Protein AF-A0A529P2C0-F1 (afdb_monomer)

pLDDT: mean 71.16, std 10.36, range [38.38, 83.62]

Sequence (62 aa):
MRHISSAQQAAELLAGQWRDAGSALHGSALRACRRAMSGEVSADAARDAFIGAAREAHVLVE

Mean predicted aligned error: 7.22 Å

Solvent-accessible surface area (backbone atoms only — not comparable to full-atom values): 3613 Å² total; per-residue (Å²): 129,84,85,72,90,44,46,65,57,49,39,51,47,54,74,73,70,50,89,61,76,79,41,74,42,47,58,47,21,48,49,33,18,51,33,29,73,71,65,76,40,55,65,66,61,22,46,52,40,36,49,56,30,31,58,74,66,67,66,74,70,127

Structure (mmCIF, N/CA/C/O backbone):
data_AF-A0A529P2C0-F1
#
_entry.id   AF-A0A529P2C0-F1
#
loop_
_atom_site.group_PDB
_atom_site.id
_atom_site.type_symbol
_atom_site.label_atom_id
_atom_site.label_alt_id
_atom_site.label_comp_id
_atom_site.label_asym_id
_atom_site.label_entity_id
_atom_site.label_seq_id
_atom_site.pdbx_PDB_ins_code
_atom_site.Cartn_x
_atom_site.Cartn_y
_atom_site.Cartn_z
_atom_site.occupancy
_atom_site.B_iso_or_equiv
_atom_site.auth_seq_id
_atom_site.auth_comp_id
_atom_site.auth_asym_id
_atom_site.auth_atom_id
_atom_site.pdbx_PDB_model_num
ATOM 1 N N . MET A 1 1 ? -5.865 -18.130 -9.489 1.00 47.03 1 MET A N 1
ATOM 2 C CA . MET A 1 1 ? -5.860 -16.698 -9.862 1.00 47.03 1 MET A CA 1
ATOM 3 C C . MET A 1 1 ? -6.900 -15.940 -9.046 1.00 47.03 1 MET A C 1
ATOM 5 O O . MET A 1 1 ? -8.093 -16.095 -9.281 1.00 47.03 1 MET A O 1
ATOM 9 N N . ARG A 1 2 ? -6.479 -15.171 -8.035 1.00 54.38 2 ARG A N 1
ATOM 10 C CA . ARG A 1 2 ? -7.385 -14.346 -7.219 1.00 54.38 2 ARG A CA 1
ATOM 11 C C . ARG A 1 2 ? -7.324 -12.913 -7.748 1.00 54.38 2 ARG A C 1
ATOM 13 O O . ARG A 1 2 ? -6.340 -12.221 -7.519 1.00 54.38 2 ARG A O 1
ATOM 20 N N . HIS A 1 3 ? -8.337 -12.498 -8.507 1.00 55.72 3 HIS A N 1
ATOM 21 C CA . HIS A 1 3 ? -8.424 -11.124 -9.003 1.00 55.72 3 HIS A CA 1
ATOM 22 C C . HIS A 1 3 ? -8.701 -10.183 -7.833 1.00 55.72 3 HIS A C 1
ATOM 24 O O . HIS A 1 3 ? -9.717 -10.310 -7.152 1.00 55.72 3 HIS A O 1
ATOM 30 N N . ILE A 1 4 ? -7.784 -9.251 -7.601 1.00 62.34 4 ILE A N 1
ATOM 31 C CA . ILE A 1 4 ? -7.994 -8.145 -6.675 1.00 62.34 4 ILE A CA 1
ATOM 32 C C . ILE A 1 4 ? -8.676 -7.039 -7.477 1.00 62.34 4 ILE A C 1
ATOM 34 O O . ILE A 1 4 ? -8.053 -6.412 -8.333 1.00 62.34 4 ILE A O 1
ATOM 38 N N . SER A 1 5 ? -9.968 -6.836 -7.236 1.00 69.25 5 SER A N 1
ATOM 39 C CA . SER A 1 5 ? -10.785 -5.858 -7.970 1.00 69.25 5 SER A CA 1
ATOM 40 C C . SER A 1 5 ? -10.877 -4.510 -7.253 1.00 69.25 5 SER A C 1
ATOM 42 O O . SER A 1 5 ? -11.417 -3.559 -7.809 1.00 69.25 5 SER A O 1
ATOM 44 N N . SER A 1 6 ? -10.376 -4.417 -6.017 1.00 69.75 6 SER A N 1
ATOM 45 C CA . SER A 1 6 ? -10.471 -3.207 -5.201 1.00 69.75 6 SER A CA 1
ATOM 46 C C . SER A 1 6 ? -9.292 -3.058 -4.240 1.00 69.75 6 SER A C 1
ATOM 48 O O . SER A 1 6 ? -8.756 -4.043 -3.727 1.00 69.75 6 SER A O 1
ATOM 50 N N . ALA A 1 7 ? -8.938 -1.805 -3.946 1.00 71.81 7 ALA A N 1
ATOM 51 C CA . ALA A 1 7 ? -7.928 -1.439 -2.954 1.00 71.81 7 ALA A CA 1
ATOM 52 C C . ALA A 1 7 ? -8.242 -2.006 -1.557 1.00 71.81 7 ALA A C 1
ATOM 54 O O . ALA A 1 7 ? -7.329 -2.304 -0.792 1.00 71.81 7 ALA A O 1
ATOM 55 N N . GLN A 1 8 ? -9.522 -2.222 -1.241 1.00 72.12 8 GLN A N 1
ATOM 56 C CA . GLN A 1 8 ? -9.923 -2.861 0.009 1.00 72.12 8 GLN A CA 1
ATOM 57 C C . GLN A 1 8 ? -9.495 -4.336 0.060 1.00 72.12 8 GLN A C 1
ATOM 59 O O . GLN A 1 8 ? -8.905 -4.767 1.045 1.00 72.12 8 GLN A O 1
ATOM 64 N N . GLN A 1 9 ? -9.717 -5.094 -1.021 1.00 74.25 9 GLN A N 1
ATOM 65 C CA . GLN A 1 9 ? -9.279 -6.493 -1.10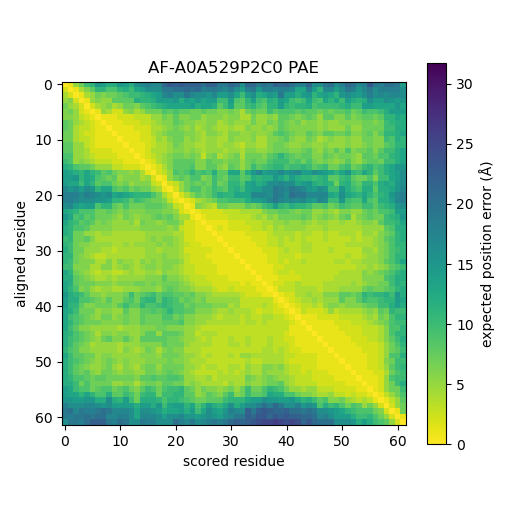1 1.00 74.25 9 GLN A CA 1
ATOM 66 C C . GLN A 1 9 ? -7.7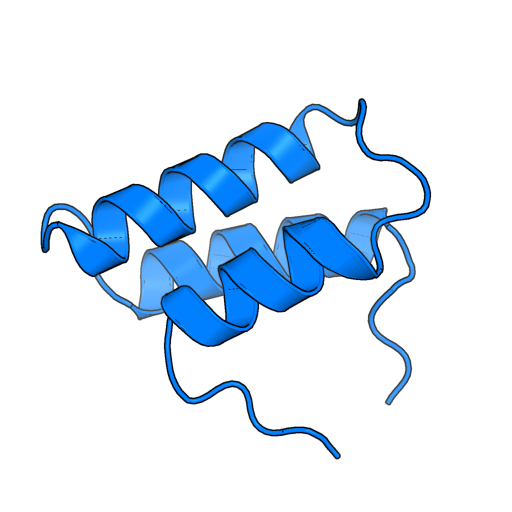54 -6.609 -1.048 1.00 74.25 9 GLN A C 1
ATOM 68 O O . GLN A 1 9 ? -7.240 -7.536 -0.428 1.00 74.25 9 GLN A O 1
ATOM 73 N N . ALA A 1 10 ? -7.035 -5.665 -1.665 1.00 72.69 10 ALA A N 1
ATOM 74 C CA . ALA A 1 10 ? -5.581 -5.572 -1.549 1.00 72.69 10 ALA A CA 1
ATOM 75 C C . ALA A 1 10 ? -5.151 -5.370 -0.087 1.00 72.69 10 ALA A C 1
ATOM 77 O O . ALA A 1 10 ? -4.273 -6.081 0.401 1.00 72.69 10 ALA A O 1
ATOM 78 N N . ALA A 1 11 ? -5.796 -4.438 0.622 1.00 73.12 11 ALA A N 1
ATOM 79 C CA . ALA A 1 11 ? -5.502 -4.132 2.019 1.00 73.12 11 ALA A CA 1
ATOM 80 C C . ALA A 1 11 ? -5.801 -5.304 2.970 1.00 73.12 11 ALA A C 1
ATOM 82 O O . ALA A 1 11 ? -5.009 -5.564 3.872 1.00 73.12 11 ALA A O 1
ATOM 83 N N . GLU A 1 12 ? -6.895 -6.041 2.767 1.00 75.69 12 GLU A N 1
ATOM 84 C CA . GLU A 1 12 ? -7.192 -7.242 3.563 1.00 75.69 12 GLU A CA 1
ATOM 85 C C . GLU A 1 12 ? -6.177 -8.366 3.318 1.00 75.69 12 GLU A C 1
ATOM 87 O O . GLU A 1 12 ? -5.769 -9.053 4.253 1.00 75.69 12 GLU A O 1
ATOM 92 N N . LEU A 1 13 ? -5.712 -8.526 2.075 1.00 72.81 13 LEU A N 1
ATOM 93 C CA . LEU A 1 13 ? -4.658 -9.486 1.732 1.00 72.81 13 LEU A CA 1
ATOM 94 C C . LEU A 1 13 ? -3.321 -9.124 2.385 1.00 72.81 13 LEU A C 1
ATOM 96 O O . LEU A 1 13 ? -2.642 -9.996 2.931 1.00 72.81 13 LEU A O 1
ATOM 10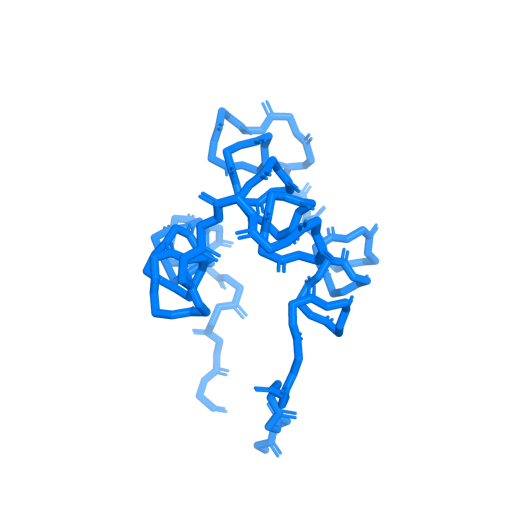0 N N . LEU A 1 14 ? -2.979 -7.834 2.364 1.00 69.81 14 LEU A N 1
ATOM 101 C CA . LEU A 1 14 ? -1.857 -7.269 3.110 1.00 69.81 14 LEU A CA 1
ATOM 102 C C . LEU A 1 14 ? -1.991 -7.549 4.611 1.00 69.81 14 LEU A C 1
ATOM 104 O O . LEU A 1 14 ? -1.027 -7.972 5.233 1.00 69.81 14 LEU A O 1
ATOM 108 N N . ALA A 1 15 ? -3.171 -7.363 5.198 1.00 69.69 15 ALA A N 1
ATOM 109 C CA . ALA A 1 15 ? -3.376 -7.581 6.628 1.00 69.69 15 ALA A CA 1
ATOM 110 C C . ALA A 1 15 ? -3.322 -9.067 7.037 1.00 69.69 15 ALA A C 1
ATOM 112 O O . ALA A 1 15 ? -2.886 -9.375 8.143 1.00 69.69 15 ALA A O 1
ATOM 113 N N . GLY A 1 16 ? -3.764 -9.985 6.169 1.00 66.56 16 GLY A N 1
ATOM 114 C CA . GLY A 1 16 ? -3.898 -11.408 6.501 1.00 66.56 16 GLY A CA 1
ATOM 115 C C . GLY A 1 16 ? -2.702 -12.302 6.148 1.00 66.56 16 GLY A C 1
ATOM 116 O O . GLY A 1 16 ? -2.426 -13.251 6.877 1.00 66.56 16 GLY A O 1
ATOM 117 N N . GLN A 1 17 ? -1.997 -12.043 5.038 1.00 64.69 17 GLN A N 1
ATOM 118 C CA . GLN A 1 17 ? -1.036 -13.002 4.454 1.00 64.69 17 GLN A CA 1
ATOM 119 C C . GLN A 1 17 ? 0.431 -12.529 4.496 1.00 64.69 17 GLN A C 1
ATOM 121 O O . GLN A 1 17 ? 1.329 -13.237 4.030 1.00 64.69 17 GLN A O 1
ATOM 126 N N . TRP A 1 18 ? 0.702 -11.329 5.009 1.00 65.44 18 TRP A N 1
ATOM 127 C CA . TRP A 1 18 ? 2.036 -10.737 4.934 1.00 65.44 18 TRP A CA 1
ATOM 128 C C . TRP A 1 18 ? 2.951 -11.279 6.033 1.00 65.44 18 TRP A C 1
ATOM 130 O O . TRP A 1 18 ? 2.829 -10.914 7.199 1.00 65.44 18 TRP A O 1
ATOM 140 N N . ARG A 1 19 ? 3.888 -12.154 5.651 1.00 60.22 19 ARG A N 1
ATOM 141 C CA . ARG A 1 19 ? 4.846 -12.781 6.584 1.00 60.22 19 ARG A CA 1
ATOM 142 C C . ARG A 1 19 ? 5.813 -11.788 7.226 1.00 60.22 19 ARG A C 1
ATOM 144 O O . ARG A 1 19 ? 6.307 -12.062 8.310 1.00 60.22 19 ARG A O 1
ATOM 151 N N . ASP A 1 20 ? 6.032 -10.642 6.584 1.00 61.12 20 ASP A N 1
ATOM 152 C CA . ASP A 1 20 ? 7.003 -9.629 7.007 1.00 61.12 20 ASP A CA 1
ATOM 153 C C . ASP A 1 20 ? 6.327 -8.265 7.238 1.00 61.12 20 ASP A C 1
ATOM 155 O O . ASP A 1 20 ? 6.581 -7.267 6.557 1.00 61.12 20 ASP A O 1
ATOM 159 N N . ALA A 1 21 ? 5.346 -8.243 8.147 1.00 58.28 21 ALA A N 1
ATOM 160 C CA . ALA A 1 21 ? 4.483 -7.087 8.433 1.00 58.28 21 ALA A CA 1
ATOM 161 C C . ALA A 1 21 ? 5.234 -5.823 8.925 1.00 58.28 21 ALA A C 1
ATOM 163 O O . ALA A 1 21 ? 4.614 -4.785 9.150 1.00 58.28 21 ALA A O 1
ATOM 164 N N . GLY A 1 22 ? 6.563 -5.890 9.078 1.00 58.91 22 GLY A N 1
ATOM 165 C CA . GLY A 1 22 ? 7.438 -4.780 9.463 1.00 58.91 22 GLY A CA 1
ATOM 166 C C . GLY A 1 22 ? 8.183 -4.096 8.310 1.00 58.91 22 GLY A C 1
ATOM 167 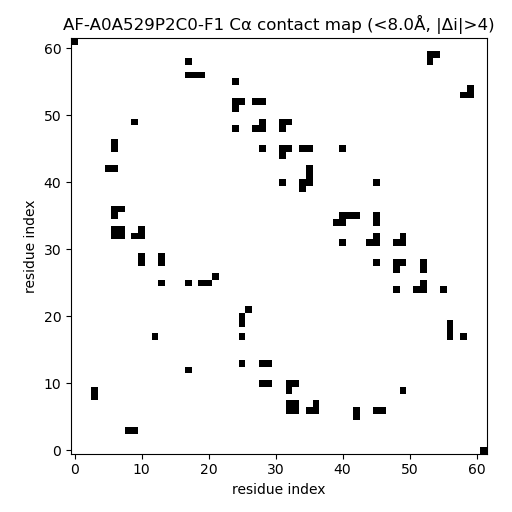O O . GLY A 1 22 ? 8.848 -3.088 8.544 1.00 58.91 22 GLY A O 1
ATOM 168 N N . SER A 1 23 ? 8.091 -4.594 7.072 1.00 67.44 23 SER A N 1
ATOM 169 C CA . SER A 1 23 ? 8.802 -3.986 5.938 1.00 67.44 23 SER A CA 1
ATOM 170 C C . SER A 1 23 ? 8.241 -2.600 5.584 1.00 67.44 23 SER A C 1
ATOM 172 O O . SER A 1 23 ? 7.025 -2.387 5.545 1.00 67.44 23 SER A O 1
ATOM 174 N N . ALA A 1 24 ? 9.120 -1.644 5.257 1.00 73.12 24 ALA A N 1
ATOM 175 C CA . ALA A 1 24 ? 8.744 -0.290 4.831 1.00 73.12 24 ALA A CA 1
ATOM 176 C C . ALA A 1 24 ? 7.740 -0.288 3.659 1.00 73.12 24 ALA A C 1
ATOM 178 O O . ALA A 1 24 ? 6.882 0.598 3.558 1.00 73.12 24 ALA A O 1
ATOM 179 N N . LEU A 1 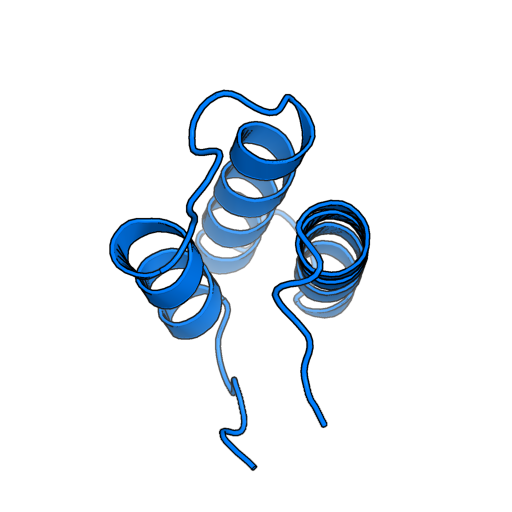25 ? 7.800 -1.319 2.812 1.00 72.25 25 LEU A N 1
ATOM 180 C CA . LEU A 1 25 ? 6.886 -1.522 1.694 1.00 72.25 25 LEU A CA 1
ATOM 181 C C . LEU A 1 25 ? 5.487 -1.960 2.125 1.00 72.25 25 LEU A C 1
ATOM 183 O O . LEU A 1 25 ? 4.517 -1.510 1.518 1.00 72.25 25 LEU A O 1
ATOM 187 N N . HIS A 1 26 ? 5.356 -2.743 3.199 1.00 74.50 26 HIS A N 1
ATOM 188 C CA . HIS A 1 26 ? 4.052 -3.099 3.762 1.00 74.50 26 HIS A CA 1
ATOM 189 C C . HIS A 1 26 ? 3.296 -1.832 4.176 1.00 74.50 26 HIS A C 1
ATOM 191 O O . HIS A 1 26 ? 2.164 -1.598 3.753 1.00 74.50 26 HIS A O 1
ATOM 197 N N . GLY A 1 27 ? 3.963 -0.947 4.925 1.00 77.19 27 GLY A N 1
ATOM 198 C CA . GLY A 1 27 ? 3.394 0.343 5.313 1.00 77.19 27 GLY A CA 1
ATOM 199 C C . GLY A 1 27 ? 3.083 1.246 4.115 1.00 77.19 27 GLY A C 1
ATOM 200 O O . GLY A 1 27 ? 2.093 1.979 4.138 1.00 77.19 27 GLY A O 1
ATOM 201 N N . SER A 1 28 ? 3.896 1.191 3.055 1.00 80.50 28 SER A N 1
ATOM 202 C CA . SER A 1 28 ? 3.652 1.942 1.819 1.00 80.50 28 SER A CA 1
ATOM 203 C C . SER A 1 28 ? 2.396 1.459 1.088 1.00 80.50 28 SER A C 1
ATOM 205 O O . SER A 1 28 ? 1.518 2.265 0.781 1.00 80.50 28 SER A O 1
ATOM 207 N N . ALA A 1 29 ? 2.253 0.147 0.893 1.00 79.25 29 ALA A N 1
ATOM 208 C CA . ALA A 1 29 ? 1.113 -0.441 0.200 1.00 79.25 29 ALA A CA 1
ATOM 209 C C . ALA A 1 29 ? -0.204 -0.241 0.969 1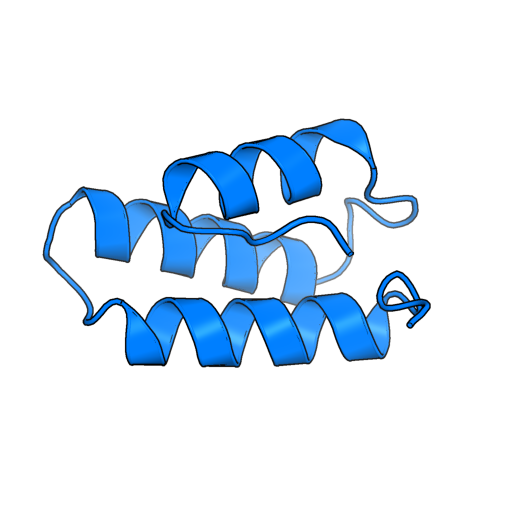.00 79.25 29 ALA A C 1
ATOM 211 O O . ALA A 1 29 ? -1.221 0.111 0.371 1.00 79.25 29 ALA A O 1
ATOM 212 N N . LEU A 1 30 ? -0.183 -0.358 2.301 1.00 79.62 30 LEU A N 1
ATOM 213 C CA . LEU A 1 30 ? -1.352 -0.099 3.150 1.00 79.62 30 LEU A CA 1
ATOM 214 C C . LEU A 1 30 ? -1.791 1.370 3.091 1.00 79.62 30 LEU A C 1
ATOM 216 O O . LEU A 1 30 ? -2.985 1.666 2.999 1.00 79.62 30 LEU A O 1
ATOM 220 N N . ARG A 1 31 ? -0.830 2.304 3.092 1.00 82.38 31 ARG A N 1
ATOM 221 C CA . ARG A 1 31 ? -1.113 3.735 2.897 1.00 82.38 31 ARG A CA 1
ATOM 222 C C . ARG A 1 31 ? -1.690 4.010 1.513 1.00 82.38 31 ARG A C 1
ATOM 224 O O . ARG A 1 31 ? -2.666 4.749 1.416 1.00 82.38 31 ARG A O 1
ATOM 231 N N . ALA A 1 32 ? -1.127 3.413 0.467 1.00 82.50 32 ALA A N 1
ATOM 232 C CA . ALA A 1 32 ? -1.608 3.594 -0.897 1.00 82.50 32 ALA A CA 1
ATOM 233 C C . ALA A 1 32 ? -3.036 3.049 -1.071 1.00 82.50 32 ALA A C 1
ATOM 235 O O . ALA A 1 32 ? -3.888 3.743 -1.620 1.00 82.50 32 ALA A O 1
ATOM 236 N N . CYS A 1 33 ? -3.339 1.876 -0.502 1.00 81.75 33 CYS A N 1
ATOM 237 C CA . CYS A 1 33 ? -4.695 1.323 -0.499 1.00 81.75 33 CYS A CA 1
ATOM 238 C C . CYS A 1 33 ? -5.683 2.239 0.237 1.00 81.75 33 CYS A C 1
ATOM 240 O O . CYS A 1 33 ? -6.770 2.501 -0.272 1.00 81.75 33 CYS A O 1
ATOM 242 N N . ARG A 1 34 ? -5.305 2.780 1.406 1.00 81.62 34 ARG A N 1
ATOM 243 C CA . ARG A 1 34 ? -6.153 3.730 2.151 1.00 81.62 34 ARG A CA 1
ATOM 244 C C . ARG A 1 34 ? -6.415 5.013 1.373 1.00 81.62 34 ARG A C 1
ATOM 246 O O . ARG A 1 34 ? -7.557 5.452 1.318 1.00 81.62 34 ARG A O 1
ATOM 253 N N . ARG A 1 35 ? -5.393 5.573 0.728 1.00 83.62 35 ARG A N 1
ATOM 254 C CA . ARG A 1 35 ? -5.552 6.765 -0.114 1.00 83.62 35 ARG A CA 1
ATOM 255 C C . ARG A 1 35 ? -6.432 6.496 -1.332 1.00 83.62 35 ARG A C 1
ATOM 257 O O . ARG A 1 35 ? -7.233 7.351 -1.683 1.00 83.62 35 ARG A O 1
ATOM 264 N N . ALA A 1 36 ? -6.338 5.315 -1.942 1.00 83.56 36 ALA A N 1
ATOM 265 C CA . ALA A 1 36 ? -7.213 4.953 -3.055 1.00 83.56 36 ALA A CA 1
ATOM 266 C C . ALA A 1 36 ? -8.670 4.782 -2.609 1.00 83.56 36 ALA A C 1
ATOM 268 O O . ALA A 1 36 ? -9.572 5.229 -3.309 1.00 83.56 36 ALA A O 1
ATOM 269 N N . MET A 1 37 ? -8.910 4.211 -1.422 1.00 80.06 37 MET A N 1
ATOM 270 C CA . MET A 1 37 ? -10.257 4.143 -0.833 1.00 80.06 37 MET A CA 1
ATOM 271 C C . MET A 1 37 ? -10.829 5.532 -0.508 1.00 80.06 37 MET A C 1
ATOM 273 O O . MET A 1 37 ? -12.030 5.738 -0.627 1.00 80.06 37 MET A O 1
ATOM 277 N N . SER A 1 38 ? -9.969 6.479 -0.130 1.00 82.06 38 SER A N 1
ATOM 278 C CA . SER A 1 38 ? -10.317 7.885 0.127 1.00 82.06 38 SER A CA 1
ATOM 279 C C . SER A 1 38 ? -10.524 8.701 -1.165 1.00 82.06 38 SER A C 1
ATOM 281 O O . SER A 1 38 ? -11.023 9.821 -1.124 1.00 82.06 38 SER A O 1
ATOM 283 N N . GLY A 1 39 ? -10.139 8.157 -2.328 1.00 82.00 39 GLY A N 1
ATOM 284 C CA . GLY A 1 39 ? -10.133 8.880 -3.606 1.00 82.00 39 GLY A CA 1
ATOM 285 C C . GLY A 1 39 ? -8.973 9.874 -3.765 1.00 82.00 39 GLY A C 1
ATOM 286 O O . GLY A 1 39 ? -8.955 10.644 -4.719 1.00 82.00 39 GLY A O 1
ATOM 287 N N . GLU A 1 40 ? -7.993 9.857 -2.858 1.00 81.12 40 GLU A N 1
ATOM 288 C CA . GLU A 1 40 ? -6.816 10.739 -2.878 1.00 81.12 40 GLU A CA 1
ATOM 289 C C . GLU A 1 40 ? -5.758 10.307 -3.904 1.00 81.12 40 GLU A C 1
ATOM 291 O O . GLU A 1 40 ? -4.957 11.127 -4.349 1.00 81.12 40 GLU A O 1
ATOM 296 N N . VAL A 1 41 ? -5.719 9.021 -4.269 1.00 80.06 41 VAL A N 1
ATOM 297 C CA . VAL A 1 41 ? -4.828 8.498 -5.319 1.00 80.06 41 VAL A CA 1
ATOM 298 C C . VAL A 1 41 ? -5.581 7.555 -6.248 1.00 80.06 41 VAL A C 1
ATOM 300 O O . VAL A 1 41 ? -6.497 6.848 -5.830 1.00 80.06 41 VAL A O 1
ATOM 303 N N . SER A 1 42 ? -5.167 7.512 -7.513 1.00 79.06 42 SER A N 1
ATOM 304 C CA . SER A 1 42 ? -5.738 6.609 -8.511 1.00 79.06 42 SER A CA 1
ATOM 305 C C . SER A 1 42 ? -5.524 5.141 -8.138 1.00 79.06 42 SER A C 1
ATOM 307 O O . SER A 1 42 ? -4.487 4.772 -7.580 1.00 79.06 42 SER A O 1
ATOM 309 N N . ALA A 1 43 ? -6.473 4.284 -8.521 1.00 75.38 43 ALA A N 1
ATOM 310 C CA . ALA A 1 43 ? -6.374 2.839 -8.314 1.00 75.38 43 ALA A CA 1
ATOM 311 C C . ALA A 1 43 ? -5.087 2.243 -8.921 1.00 75.38 43 ALA A C 1
ATOM 313 O O . ALA A 1 43 ? -4.491 1.358 -8.312 1.00 75.38 43 ALA A O 1
ATOM 314 N N . ASP A 1 44 ? -4.613 2.778 -10.052 1.00 78.50 44 ASP A N 1
ATOM 315 C CA . ASP A 1 44 ? -3.325 2.418 -10.662 1.00 78.50 44 ASP A CA 1
ATOM 316 C C . ASP A 1 44 ? -2.127 2.696 -9.746 1.00 78.50 44 ASP A C 1
ATOM 318 O O . ASP A 1 44 ? -1.281 1.828 -9.556 1.00 78.50 44 ASP A O 1
ATOM 322 N N . ALA A 1 45 ? -2.084 3.863 -9.098 1.00 78.44 45 ALA A N 1
ATOM 323 C CA . ALA A 1 45 ? -0.993 4.217 -8.189 1.00 78.44 45 ALA A CA 1
ATOM 324 C C . ALA A 1 45 ? -0.974 3.316 -6.941 1.00 78.44 45 ALA A C 1
ATOM 326 O O . ALA A 1 45 ? 0.090 2.919 -6.463 1.00 78.44 45 ALA A O 1
ATOM 327 N N . ALA A 1 46 ? -2.151 2.950 -6.423 1.00 77.62 46 ALA A N 1
ATOM 328 C CA . ALA A 1 46 ? -2.246 1.983 -5.332 1.00 77.62 46 ALA A CA 1
ATOM 329 C C . ALA A 1 46 ? -1.850 0.568 -5.766 1.00 77.62 46 ALA A C 1
ATOM 331 O O . ALA A 1 46 ? -1.229 -0.159 -4.990 1.00 77.62 46 ALA A O 1
ATOM 332 N N . ARG A 1 47 ? -2.168 0.193 -7.007 1.00 77.56 47 ARG A N 1
ATOM 333 C CA . ARG A 1 47 ? -1.794 -1.092 -7.591 1.00 77.56 47 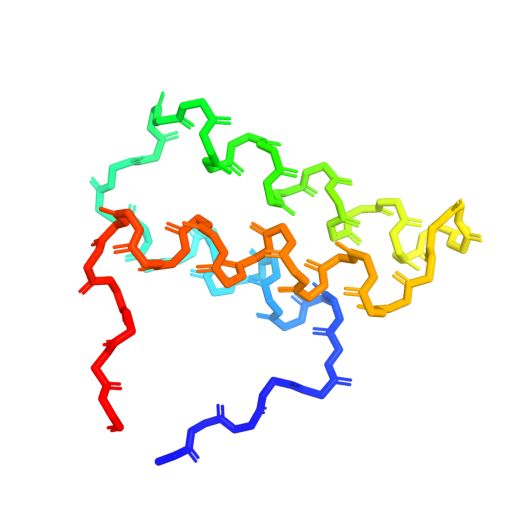ARG A CA 1
ATOM 334 C C . ARG A 1 47 ? -0.284 -1.209 -7.782 1.00 77.56 47 ARG A C 1
ATOM 336 O O . ARG A 1 47 ? 0.267 -2.243 -7.424 1.00 77.56 47 ARG A O 1
ATOM 343 N N . ASP A 1 48 ? 0.385 -0.168 -8.266 1.00 81.12 48 ASP A N 1
ATOM 344 C CA . ASP A 1 48 ? 1.841 -0.161 -8.455 1.00 81.12 48 ASP A CA 1
ATOM 345 C C . ASP A 1 48 ? 2.584 -0.302 -7.114 1.00 81.12 48 ASP A C 1
ATOM 347 O O . ASP A 1 48 ? 3.428 -1.183 -6.939 1.00 81.12 48 ASP A O 1
ATOM 351 N N . ALA A 1 49 ? 2.149 0.459 -6.100 1.00 79.00 49 ALA A N 1
ATOM 352 C CA . ALA A 1 49 ? 2.662 0.345 -4.734 1.00 79.00 49 ALA A CA 1
ATOM 353 C C . ALA A 1 49 ? 2.421 -1.049 -4.122 1.00 79.00 49 ALA A C 1
ATOM 355 O O . ALA A 1 49 ? 3.282 -1.581 -3.418 1.00 79.00 49 ALA A O 1
ATOM 356 N N . PHE A 1 50 ? 1.263 -1.658 -4.398 1.00 75.62 50 PHE A N 1
ATOM 357 C CA . PHE A 1 50 ? 0.948 -3.019 -3.966 1.00 75.62 50 PHE A CA 1
ATOM 358 C C . PHE A 1 50 ? 1.827 -4.062 -4.664 1.00 75.62 50 PHE A C 1
ATOM 360 O O . PHE A 1 50 ? 2.355 -4.949 -3.998 1.00 75.62 50 PHE A O 1
ATOM 367 N N . ILE A 1 51 ? 2.013 -3.956 -5.983 1.00 78.06 51 ILE A N 1
ATOM 368 C CA . ILE A 1 51 ? 2.852 -4.872 -6.767 1.00 78.06 51 ILE A CA 1
ATOM 369 C C . ILE A 1 51 ? 4.300 -4.794 -6.289 1.00 78.06 51 ILE A C 1
ATOM 371 O O . ILE A 1 51 ? 4.901 -5.838 -6.049 1.00 78.06 51 ILE A O 1
ATOM 375 N N . GLY A 1 52 ? 4.844 -3.590 -6.085 1.00 76.44 52 GLY A N 1
ATOM 376 C CA . GLY A 1 52 ? 6.196 -3.412 -5.548 1.00 76.44 52 GLY A CA 1
ATOM 377 C C . GLY A 1 52 ? 6.370 -4.094 -4.190 1.00 76.44 52 GLY A C 1
ATOM 378 O O . GLY A 1 52 ? 7.322 -4.844 -3.982 1.00 76.44 52 GLY A O 1
ATOM 379 N N . ALA A 1 53 ? 5.395 -3.923 -3.296 1.00 75.25 53 ALA A N 1
ATOM 380 C CA . ALA A 1 53 ? 5.407 -4.567 -1.990 1.00 75.25 53 ALA A CA 1
ATOM 381 C C . ALA A 1 53 ? 5.261 -6.101 -2.078 1.00 75.25 53 ALA A C 1
ATOM 383 O O . ALA A 1 53 ? 5.973 -6.827 -1.387 1.00 75.25 53 ALA A O 1
ATOM 384 N N . ALA A 1 54 ? 4.380 -6.611 -2.943 1.00 71.88 54 ALA A N 1
ATOM 385 C CA . ALA A 1 54 ? 4.159 -8.046 -3.118 1.00 71.88 54 ALA A CA 1
ATOM 386 C C . ALA A 1 54 ? 5.364 -8.753 -3.759 1.00 71.88 54 ALA A C 1
ATOM 388 O O . ALA A 1 54 ? 5.642 -9.912 -3.441 1.00 71.88 54 ALA A O 1
ATOM 389 N N . ARG A 1 55 ? 6.081 -8.046 -4.641 1.00 72.75 55 ARG A N 1
ATOM 390 C CA . ARG A 1 55 ? 7.301 -8.516 -5.302 1.00 72.75 55 ARG A CA 1
ATOM 391 C C . ARG A 1 55 ? 8.450 -8.657 -4.307 1.00 72.75 55 ARG A C 1
ATOM 393 O O . ARG A 1 55 ? 9.111 -9.686 -4.305 1.00 72.75 55 ARG A O 1
ATOM 400 N N . GLU A 1 56 ? 8.627 -7.674 -3.427 1.00 67.75 56 GLU A N 1
ATOM 401 C CA . GLU A 1 56 ? 9.637 -7.728 -2.360 1.00 67.75 56 GLU A CA 1
ATOM 402 C C . GLU A 1 56 ? 9.315 -8.812 -1.321 1.00 67.75 56 GLU A C 1
ATOM 404 O O . GLU A 1 56 ? 10.193 -9.540 -0.870 1.00 67.75 56 GLU A O 1
ATOM 409 N N . ALA A 1 57 ? 8.036 -8.974 -0.976 1.00 64.62 57 ALA A N 1
ATOM 410 C CA . ALA A 1 57 ? 7.601 -9.985 -0.018 1.00 64.62 57 ALA A CA 1
ATOM 411 C C . ALA A 1 57 ? 7.617 -11.422 -0.581 1.00 64.62 57 ALA A C 1
ATOM 413 O O . ALA A 1 57 ? 7.276 -12.351 0.150 1.00 64.62 57 ALA A O 1
ATOM 414 N N . HIS A 1 58 ? 7.958 -11.624 -1.865 1.00 63.28 58 HIS A N 1
ATOM 415 C CA . HIS A 1 58 ? 7.822 -12.913 -2.564 1.00 63.28 58 HIS A CA 1
ATOM 416 C C . HIS A 1 58 ? 6.406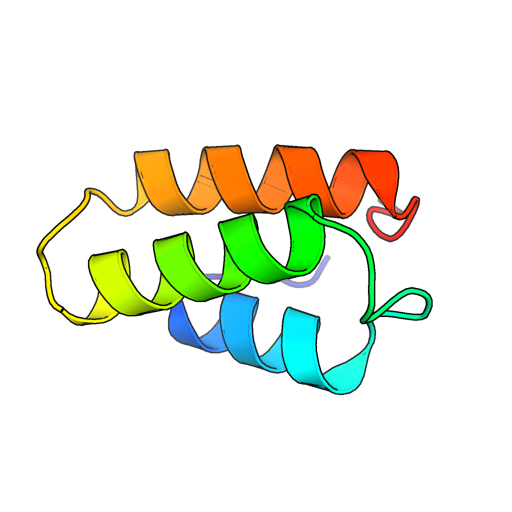 -13.531 -2.427 1.00 63.28 58 HIS A C 1
ATOM 418 O O . HIS A 1 58 ? 6.224 -14.743 -2.527 1.00 63.28 58 HIS A O 1
ATOM 424 N N . VAL A 1 59 ? 5.381 -12.701 -2.184 1.00 59.94 59 VAL A N 1
ATOM 425 C CA . VAL A 1 59 ? 3.985 -13.134 -1.961 1.00 59.94 59 VAL A CA 1
ATOM 426 C C . VAL A 1 59 ? 3.238 -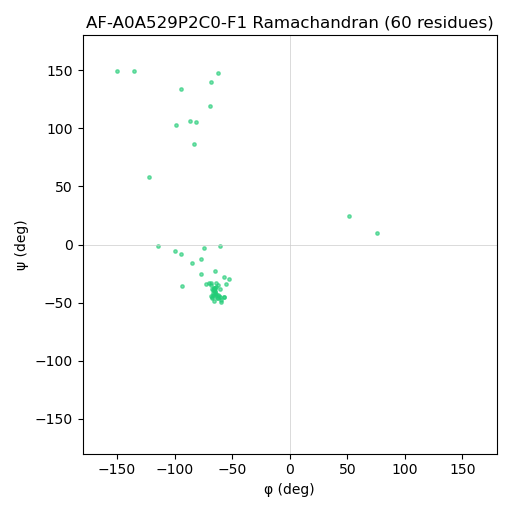13.329 -3.284 1.00 59.94 59 VAL A C 1
ATOM 428 O O . VAL A 1 59 ? 2.205 -13.997 -3.316 1.00 59.94 59 VAL A O 1
ATOM 431 N N . LEU A 1 60 ? 3.760 -12.797 -4.392 1.00 49.22 60 LEU A N 1
ATOM 432 C CA . LEU A 1 60 ? 3.186 -13.018 -5.716 1.00 49.22 60 LEU A CA 1
ATOM 433 C C . LEU A 1 60 ? 3.681 -14.361 -6.287 1.00 49.22 60 LEU A C 1
ATOM 435 O O . LEU A 1 60 ? 4.690 -14.419 -6.984 1.00 49.22 60 LEU A O 1
ATOM 439 N N . VAL A 1 61 ? 2.982 -15.445 -5.952 1.00 41.59 61 VAL A N 1
ATOM 440 C CA . VAL A 1 61 ? 3.038 -16.706 -6.709 1.00 41.59 61 VAL A CA 1
ATOM 441 C C . VAL A 1 61 ? 1.876 -16.692 -7.708 1.00 41.59 61 VAL A C 1
ATOM 443 O O . VAL A 1 61 ? 0.773 -16.280 -7.344 1.00 41.59 61 VAL A O 1
ATOM 446 N N . GLU A 1 62 ? 2.184 -17.066 -8.953 1.00 38.38 62 GLU A N 1
ATOM 447 C CA . GLU A 1 62 ? 1.361 -16.994 -10.180 1.00 38.38 62 GLU A CA 1
ATOM 448 C C . GLU A 1 62 ? -0.109 -17.456 -10.053 1.00 38.38 62 GLU A C 1
ATOM 450 O O . GLU A 1 62 ? -0.396 -18.466 -9.368 1.00 38.38 62 GLU A O 1
#

Foldseek 3Di:
DDDDPALVSLLVCLVPPQPCCPDPLSVQLNVLSVCVVVVNDPPVSSVVSSVVSCVVSVVDDD

Secondary structure (DSSP, 8-state):
-----SHHHHHHHHHHH-TTTTSHHHHHHHHHHHHHHTTSS-HHHHHHHHHHHHHHTT----

Radius of gyration: 10.53 Å; Cα contacts (8 Å, |Δi|>4): 61; chains: 1; bounding box: 20×28×20 Å